Protein AF-A0A934TXL4-F1 (afdb_monomer_lite)

Radius of gyration: 17.38 Å; chains: 1; bounding box: 35×37×57 Å

pLDDT: mean 87.42, std 13.33, range [38.12, 98.31]

Foldseek 3Di:
DDPVVVPQQLDDPVLLVLLLVLLVLLLVLLVLCVVCPPVNLVVDDPVSNVSNVVSVVSNVVSLVVNVVSCVRHVVSNCVVCVVVDDDPLNVLSVLLVVLVVLLNVLVVCCVDNDPVCNVVSSVSNVVSSVCNSVSSCVSCVVVVVVD

Structure (mmCIF, N/CA/C/O backbone):
data_AF-A0A934TXL4-F1
#
_entry.id   AF-A0A934TXL4-F1
#
loop_
_atom_site.group_PDB
_atom_site.id
_atom_site.type_symbol
_atom_site.label_atom_id
_atom_site.label_alt_id
_atom_site.label_comp_id
_atom_site.label_asym_id
_atom_site.label_entity_id
_atom_site.label_seq_id
_atom_site.pdbx_PDB_ins_code
_atom_site.Cartn_x
_atom_site.Cartn_y
_atom_site.Cartn_z
_atom_site.occupancy
_atom_site.B_iso_or_equiv
_atom_site.auth_seq_id
_atom_site.auth_comp_id
_atom_site.auth_asym_id
_atom_site.auth_atom_id
_atom_site.pdbx_PDB_model_num
ATOM 1 N N . MET A 1 1 ? -16.509 7.085 31.745 1.00 46.03 1 MET A N 1
ATOM 2 C CA . MET A 1 1 ? -15.612 6.637 30.652 1.00 46.03 1 MET A CA 1
ATOM 3 C C . MET A 1 1 ? -14.217 7.176 30.940 1.00 46.03 1 MET A C 1
ATOM 5 O O . MET A 1 1 ? -14.023 8.384 30.894 1.00 46.03 1 MET A O 1
ATOM 9 N N . ASN A 1 2 ? -13.292 6.305 31.353 1.00 38.12 2 ASN A N 1
ATOM 10 C CA . ASN A 1 2 ? -11.971 6.693 31.857 1.00 38.12 2 ASN A CA 1
ATOM 11 C C . ASN A 1 2 ? -11.119 7.385 30.781 1.00 38.12 2 ASN A C 1
ATOM 13 O O . ASN A 1 2 ? -10.888 6.832 29.707 1.00 38.12 2 ASN A O 1
ATOM 17 N N . ARG A 1 3 ? -10.596 8.573 31.116 1.00 45.34 3 ARG A N 1
ATOM 18 C CA . ARG A 1 3 ? -9.691 9.394 30.286 1.00 45.34 3 ARG A CA 1
ATOM 19 C C . ARG A 1 3 ? -8.353 8.709 29.948 1.00 45.34 3 ARG A C 1
ATOM 21 O O . ARG A 1 3 ? -7.639 9.187 29.074 1.00 45.34 3 ARG A O 1
ATOM 28 N N . PHE A 1 4 ? -8.045 7.568 30.566 1.00 41.53 4 PHE A N 1
ATOM 29 C CA . PHE A 1 4 ? -6.823 6.793 30.322 1.00 41.53 4 PHE A CA 1
ATOM 30 C C . PHE A 1 4 ? -6.796 6.040 28.979 1.00 41.53 4 PHE A C 1
ATOM 32 O O . PHE A 1 4 ? -5.721 5.799 28.439 1.00 41.53 4 PHE A O 1
ATOM 39 N N . ALA A 1 5 ? -7.951 5.732 28.376 1.00 46.66 5 ALA A N 1
ATOM 40 C CA . ALA A 1 5 ? -7.991 5.068 27.065 1.00 46.66 5 ALA A CA 1
ATOM 41 C C . ALA A 1 5 ? -7.643 6.009 25.889 1.00 46.66 5 ALA A C 1
ATOM 43 O O . ALA A 1 5 ? -7.321 5.545 24.798 1.00 46.66 5 ALA A O 1
ATOM 44 N N . GLY A 1 6 ? -7.689 7.331 26.101 1.00 44.56 6 GLY A N 1
ATOM 45 C CA . GLY A 1 6 ? -7.479 8.330 25.047 1.00 44.56 6 GLY A CA 1
ATOM 46 C C . GLY A 1 6 ? -6.015 8.578 24.668 1.00 44.56 6 GLY A C 1
ATOM 47 O O . GLY A 1 6 ? -5.764 9.098 23.587 1.00 44.56 6 GLY A O 1
ATOM 48 N N . HIS A 1 7 ? -5.056 8.206 25.525 1.00 44.44 7 HIS A N 1
ATOM 49 C CA . HIS A 1 7 ? -3.623 8.465 25.306 1.00 44.44 7 HIS A CA 1
ATOM 50 C C . HIS A 1 7 ? -2.833 7.263 24.756 1.00 44.44 7 HIS A C 1
ATOM 52 O O . HIS A 1 7 ? -1.734 7.449 24.240 1.00 44.44 7 HIS A O 1
ATOM 58 N N . HIS A 1 8 ? -3.384 6.044 24.814 1.00 46.75 8 HIS A N 1
ATOM 59 C CA . HIS A 1 8 ? -2.670 4.815 24.421 1.00 46.75 8 HIS A CA 1
ATOM 60 C C . HIS A 1 8 ? -3.281 4.070 23.230 1.00 46.75 8 HIS A C 1
ATOM 62 O O . HIS A 1 8 ? -2.706 3.094 22.752 1.00 46.75 8 HIS A O 1
ATOM 68 N N . GLY A 1 9 ? -4.397 4.555 22.686 1.00 56.34 9 GLY A N 1
ATOM 69 C CA . GLY A 1 9 ? -4.856 4.123 21.376 1.00 56.34 9 GLY A CA 1
ATOM 70 C C . GLY A 1 9 ? -3.945 4.696 20.313 1.00 56.34 9 GLY A C 1
ATOM 71 O O . GLY A 1 9 ? -4.161 5.831 19.912 1.00 56.34 9 GLY A O 1
ATOM 72 N N . GLY A 1 10 ? -2.957 3.931 19.836 1.00 61.75 10 GLY A N 1
ATOM 73 C CA . GLY A 1 10 ? -2.013 4.321 18.772 1.00 61.75 10 GLY A CA 1
ATOM 74 C C . GLY A 1 10 ? -2.645 4.859 17.475 1.00 61.75 10 GLY A C 1
ATOM 75 O O . GLY A 1 10 ? -1.930 5.238 16.561 1.00 61.75 10 GLY A O 1
ATOM 76 N N . TRP A 1 11 ? -3.972 4.947 17.412 1.00 78.69 11 TRP A N 1
ATOM 77 C CA . TRP A 1 11 ? -4.796 5.503 16.355 1.00 78.69 11 TRP A CA 1
ATOM 78 C C . TRP A 1 11 ? -5.245 6.944 16.653 1.00 78.69 11 TRP A C 1
ATOM 80 O O . TRP A 1 11 ? -6.372 7.192 17.082 1.00 78.69 11 TRP A O 1
ATOM 90 N N . ASN A 1 12 ? -4.348 7.907 16.440 1.00 82.19 12 ASN A N 1
ATOM 91 C CA . ASN A 1 12 ? -4.640 9.346 16.509 1.00 82.19 12 ASN A CA 1
ATOM 92 C C . ASN A 1 12 ? -4.582 9.993 15.111 1.00 82.19 12 ASN A C 1
ATOM 94 O O . ASN A 1 12 ? -4.240 9.326 14.137 1.00 82.19 12 ASN A O 1
ATOM 98 N N . THR A 1 13 ? -4.882 11.293 14.994 1.00 82.19 13 THR A N 1
ATOM 99 C CA . THR A 1 13 ? -4.874 12.003 13.698 1.00 82.19 13 THR A CA 1
ATOM 100 C C . THR A 1 13 ? -3.548 11.848 12.959 1.00 82.19 13 THR A C 1
ATOM 102 O O . THR A 1 13 ? -3.553 11.582 11.764 1.00 82.19 13 THR A O 1
ATOM 105 N N . ARG A 1 14 ? -2.405 11.924 13.659 1.00 86.88 14 ARG A N 1
ATOM 106 C CA . ARG A 1 14 ? -1.091 11.717 13.029 1.00 86.88 14 ARG A CA 1
ATOM 107 C C . ARG A 1 14 ? -0.965 10.305 12.464 1.00 86.88 14 ARG A C 1
ATOM 109 O O . ARG A 1 14 ? -0.524 10.166 11.331 1.00 86.88 14 ARG A O 1
ATOM 116 N N . ALA A 1 15 ? -1.368 9.286 13.222 1.00 87.06 15 ALA A N 1
ATOM 117 C CA . ALA A 1 15 ? -1.337 7.903 12.760 1.00 87.06 15 ALA A CA 1
ATOM 118 C C . ALA A 1 15 ? -2.182 7.712 11.495 1.00 87.06 15 ALA A C 1
ATOM 120 O O . ALA A 1 15 ? -1.690 7.186 10.502 1.00 87.06 15 ALA A O 1
ATOM 121 N N . VAL A 1 16 ? -3.417 8.219 11.499 1.00 85.62 16 VAL A N 1
ATOM 122 C CA . VAL A 1 16 ? -4.314 8.151 10.338 1.00 85.62 16 VAL A CA 1
ATOM 123 C C . VAL A 1 16 ? -3.703 8.864 9.132 1.00 85.62 16 VAL A C 1
ATOM 125 O O . VAL A 1 16 ? -3.634 8.271 8.060 1.00 85.62 16 VAL A O 1
ATOM 128 N N . THR A 1 17 ? -3.219 10.098 9.300 1.00 88.12 17 THR A N 1
ATOM 129 C CA . THR A 1 17 ? -2.634 10.889 8.210 1.00 88.12 17 THR A CA 1
ATOM 130 C C . THR A 1 17 ? -1.406 10.209 7.616 1.00 88.12 17 THR A C 1
ATOM 132 O O . THR A 1 17 ? -1.329 10.054 6.401 1.00 88.12 17 THR A O 1
ATOM 135 N N . TRP A 1 18 ? -0.461 9.764 8.446 1.00 91.38 18 TRP A N 1
ATOM 136 C CA . TRP A 1 18 ? 0.772 9.141 7.964 1.00 91.38 18 TRP A CA 1
ATOM 137 C C . TRP A 1 18 ? 0.530 7.776 7.322 1.00 91.38 18 TRP A C 1
ATOM 139 O O . TRP A 1 18 ? 1.108 7.492 6.275 1.00 91.38 18 TRP A O 1
ATOM 149 N N . THR A 1 19 ? -0.346 6.943 7.891 1.00 89.94 19 THR A N 1
ATOM 150 C CA . THR A 1 19 ? -0.700 5.659 7.274 1.00 89.94 19 THR A CA 1
ATOM 151 C C . THR A 1 19 ? -1.447 5.873 5.957 1.00 89.94 19 THR A C 1
ATOM 153 O O . THR A 1 19 ? -1.114 5.224 4.969 1.00 89.94 19 THR A O 1
ATOM 156 N N . ALA A 1 20 ? -2.397 6.812 5.896 1.00 88.69 20 ALA A N 1
ATOM 157 C CA . ALA A 1 20 ? -3.110 7.135 4.659 1.00 88.69 20 ALA A CA 1
ATOM 158 C C . ALA A 1 20 ? -2.171 7.698 3.582 1.00 88.69 20 ALA A C 1
ATOM 160 O O . ALA A 1 20 ? -2.251 7.281 2.427 1.00 88.69 20 ALA A O 1
ATOM 161 N N . ALA A 1 21 ? -1.251 8.592 3.954 1.00 92.00 21 ALA A N 1
ATOM 162 C CA . ALA A 1 21 ? -0.239 9.125 3.048 1.00 92.00 21 ALA A CA 1
ATOM 163 C C . ALA A 1 21 ? 0.682 8.014 2.524 1.00 92.00 21 ALA A C 1
ATOM 165 O O . ALA A 1 21 ? 0.913 7.938 1.321 1.00 92.00 21 ALA A O 1
ATOM 166 N N . GLY A 1 22 ? 1.141 7.110 3.397 1.00 93.38 22 GLY A N 1
ATOM 167 C CA . GLY A 1 22 ? 1.969 5.966 3.010 1.00 93.38 22 GLY A CA 1
ATOM 168 C C . GLY A 1 22 ? 1.256 5.015 2.045 1.00 93.38 22 GLY A C 1
ATOM 169 O O . GLY A 1 22 ? 1.807 4.675 1.001 1.00 93.38 22 GLY A O 1
ATOM 170 N N . VAL A 1 23 ? 0.004 4.643 2.339 1.00 92.25 23 VAL A N 1
ATOM 171 C CA . VAL A 1 23 ? -0.829 3.815 1.446 1.00 92.25 23 VAL A CA 1
ATOM 172 C C . VAL A 1 23 ? -1.067 4.513 0.104 1.00 92.25 23 VAL A C 1
ATOM 174 O O . VAL A 1 23 ? -0.975 3.878 -0.941 1.00 92.25 23 VAL A O 1
ATOM 177 N N . THR A 1 24 ? -1.322 5.823 0.111 1.00 93.25 24 THR A N 1
ATOM 178 C CA . THR A 1 24 ? -1.530 6.607 -1.118 1.00 93.25 24 THR A CA 1
ATOM 179 C C . THR A 1 24 ? -0.257 6.676 -1.961 1.00 93.25 24 THR A C 1
ATOM 181 O O . THR A 1 24 ? -0.315 6.494 -3.173 1.00 93.25 24 THR A O 1
ATOM 184 N N . LEU A 1 25 ? 0.905 6.885 -1.336 1.00 95.94 25 LEU A N 1
ATOM 185 C CA . LEU A 1 25 ? 2.195 6.917 -2.024 1.00 95.94 25 LEU A CA 1
ATOM 186 C C . LEU A 1 25 ? 2.528 5.563 -2.665 1.00 95.94 25 LEU A C 1
ATOM 188 O O . LEU A 1 25 ? 2.944 5.519 -3.825 1.00 95.94 25 LEU A O 1
ATOM 192 N N . LEU A 1 26 ? 2.288 4.462 -1.944 1.00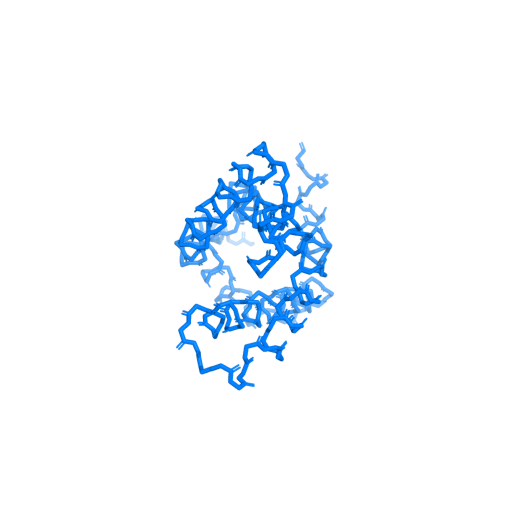 95.50 26 LEU A N 1
ATOM 193 C CA . LEU A 1 26 ? 2.400 3.106 -2.486 1.00 95.50 26 LEU A CA 1
ATOM 194 C C . LEU A 1 26 ? 1.449 2.891 -3.661 1.00 95.50 26 LEU A C 1
ATOM 196 O O . LEU A 1 26 ? 1.859 2.343 -4.677 1.00 95.50 26 LEU A O 1
ATOM 200 N N . TRP A 1 27 ? 0.209 3.367 -3.562 1.00 95.31 27 TRP A N 1
ATOM 201 C CA . TRP A 1 27 ? -0.761 3.248 -4.644 1.00 95.31 27 TRP A CA 1
ATOM 202 C C . TRP A 1 27 ? -0.316 4.006 -5.902 1.00 95.31 27 TRP A C 1
ATOM 204 O O . TRP A 1 27 ? -0.243 3.410 -6.972 1.00 95.31 27 TRP A O 1
ATOM 214 N N . ILE A 1 28 ? 0.068 5.283 -5.778 1.00 96.50 28 ILE A N 1
ATOM 215 C CA . ILE A 1 28 ? 0.525 6.107 -6.913 1.00 96.50 28 ILE A CA 1
ATOM 216 C C . ILE A 1 28 ? 1.734 5.461 -7.595 1.00 96.50 28 ILE A C 1
ATOM 218 O O . ILE A 1 28 ? 1.763 5.306 -8.815 1.00 96.50 28 ILE A O 1
ATOM 222 N N . THR A 1 29 ? 2.735 5.063 -6.812 1.00 97.81 29 THR A N 1
ATOM 223 C CA . THR A 1 29 ? 3.935 4.419 -7.358 1.00 97.81 29 THR A CA 1
ATOM 224 C C . THR A 1 29 ? 3.634 3.038 -7.941 1.00 97.81 29 THR A C 1
ATOM 226 O O . THR A 1 29 ? 4.189 2.693 -8.978 1.00 97.81 29 THR A O 1
ATOM 229 N N . GLY A 1 30 ? 2.708 2.282 -7.349 1.00 96.56 30 GLY A N 1
ATOM 230 C CA . GLY A 1 30 ? 2.236 1.000 -7.871 1.00 96.56 30 GLY A CA 1
ATOM 231 C C . GLY A 1 30 ? 1.535 1.132 -9.224 1.00 96.56 30 GLY A C 1
ATOM 232 O O . GLY A 1 30 ? 1.802 0.339 -10.120 1.00 96.56 30 GLY A O 1
ATOM 233 N N . VAL A 1 31 ? 0.716 2.173 -9.420 1.00 96.88 31 VAL A N 1
ATOM 234 C CA . VAL A 1 31 ? 0.102 2.488 -10.724 1.00 96.88 31 VAL A CA 1
ATOM 235 C C . VAL A 1 31 ? 1.175 2.730 -11.785 1.00 96.88 31 VAL A C 1
ATOM 237 O O . VAL A 1 31 ? 1.086 2.171 -12.874 1.00 96.88 31 VAL A O 1
ATOM 240 N N . VAL A 1 32 ? 2.217 3.507 -11.470 1.00 97.75 32 VAL A N 1
ATOM 241 C CA . VAL A 1 32 ? 3.334 3.742 -12.404 1.00 97.75 32 VAL A CA 1
ATOM 242 C C . VAL A 1 32 ? 4.031 2.431 -12.778 1.00 97.75 32 VAL A C 1
ATOM 244 O O . VAL A 1 32 ? 4.291 2.186 -13.954 1.00 97.75 32 VAL A O 1
ATOM 247 N N . LEU A 1 33 ? 4.316 1.574 -11.794 1.00 96.12 33 LEU A N 1
ATOM 248 C CA . LEU A 1 33 ? 4.983 0.289 -12.021 1.00 96.12 33 LEU A CA 1
ATOM 249 C C . LEU A 1 33 ? 4.114 -0.702 -12.806 1.00 96.12 33 LEU A C 1
ATOM 251 O O . LEU A 1 33 ? 4.653 -1.488 -13.580 1.00 96.12 33 LEU A O 1
ATOM 255 N N . TYR A 1 34 ? 2.793 -0.645 -12.635 1.00 94.62 34 TYR A N 1
ATOM 256 C CA . TYR A 1 34 ? 1.842 -1.459 -13.386 1.00 94.62 34 TYR A CA 1
ATOM 257 C C . TYR A 1 34 ? 1.726 -1.008 -14.847 1.00 94.62 34 TYR A C 1
ATOM 259 O O . TYR A 1 34 ? 1.756 -1.835 -15.753 1.00 94.62 34 TYR A O 1
ATOM 267 N N . LEU A 1 35 ? 1.627 0.305 -15.088 1.00 96.31 35 LEU A N 1
ATOM 268 C CA . LEU A 1 35 ? 1.543 0.863 -16.441 1.00 96.31 35 LEU A CA 1
ATOM 269 C C . LEU A 1 35 ? 2.834 0.652 -17.240 1.00 96.31 35 LEU A C 1
ATOM 271 O O . LEU A 1 35 ? 2.780 0.506 -18.460 1.00 96.31 35 LEU A O 1
ATOM 275 N N . TRP A 1 36 ? 3.985 0.641 -16.564 1.00 97.00 36 TRP A N 1
ATOM 276 C CA . TRP A 1 36 ? 5.304 0.476 -17.174 1.00 97.00 36 TRP A CA 1
ATOM 277 C C . TRP A 1 36 ? 6.034 -0.743 -16.591 1.00 97.00 36 TRP A C 1
ATOM 279 O O . TRP A 1 36 ? 6.944 -0.587 -15.764 1.00 97.00 36 TRP A O 1
ATOM 289 N N . PRO A 1 37 ? 5.664 -1.963 -17.019 1.00 93.19 37 PRO A N 1
ATOM 290 C CA . PRO A 1 37 ? 6.271 -3.199 -16.533 1.00 93.19 37 PRO A CA 1
ATOM 291 C C . PRO A 1 37 ? 7.760 -3.295 -16.911 1.00 93.19 37 PRO A C 1
ATOM 293 O O . PRO A 1 37 ? 8.244 -2.601 -17.810 1.00 93.19 37 PRO A O 1
ATOM 296 N N . ALA A 1 38 ? 8.526 -4.111 -16.178 1.00 91.62 38 ALA A N 1
ATOM 297 C CA . ALA A 1 38 ? 9.987 -4.187 -16.323 1.00 91.62 38 ALA A CA 1
ATOM 298 C C . ALA A 1 38 ? 10.411 -4.656 -17.722 1.00 91.62 38 ALA A C 1
ATOM 300 O O . ALA A 1 38 ? 11.355 -4.126 -18.312 1.00 91.62 38 ALA A O 1
ATOM 301 N N . GLU A 1 39 ? 9.658 -5.606 -18.258 1.00 91.50 39 GLU A N 1
ATOM 302 C CA . GLU A 1 39 ? 9.870 -6.274 -19.532 1.00 91.50 39 GLU A CA 1
ATOM 303 C C . GLU A 1 39 ? 9.707 -5.293 -20.697 1.00 91.50 39 GLU A C 1
ATOM 305 O O . GLU A 1 39 ? 10.385 -5.428 -21.706 1.00 91.50 39 GLU A O 1
ATOM 310 N N . GLY A 1 40 ? 8.865 -4.263 -20.543 1.00 92.62 40 GLY A N 1
ATOM 311 C CA . GLY A 1 40 ? 8.600 -3.242 -21.562 1.00 92.62 40 GLY A CA 1
ATOM 312 C C . GLY A 1 40 ? 9.518 -2.020 -21.503 1.00 92.62 40 GLY A C 1
ATOM 313 O O . GLY A 1 40 ? 9.324 -1.072 -22.261 1.00 92.62 40 GLY A O 1
ATOM 314 N N . THR A 1 41 ? 10.514 -1.995 -20.611 1.00 94.25 41 THR A N 1
ATOM 315 C CA . THR A 1 41 ? 11.325 -0.785 -20.366 1.00 94.25 41 THR A CA 1
ATOM 316 C C . THR A 1 41 ? 12.104 -0.285 -21.582 1.00 94.25 41 THR A C 1
ATOM 318 O O . THR A 1 41 ? 12.339 0.917 -21.687 1.00 94.25 41 THR A O 1
ATOM 321 N N . PHE A 1 42 ? 12.455 -1.165 -22.523 1.00 94.88 42 PHE A N 1
ATOM 322 C CA . PHE A 1 42 ? 13.151 -0.806 -23.764 1.00 94.88 42 PHE A CA 1
ATOM 323 C C . PHE A 1 42 ? 12.296 0.017 -24.744 1.00 94.88 42 PHE A C 1
ATOM 325 O O . PHE A 1 42 ? 12.839 0.625 -25.661 1.00 94.88 42 PHE A O 1
ATOM 332 N N . GLN A 1 43 ? 10.972 0.044 -24.556 1.00 96.50 43 GLN A N 1
ATOM 333 C CA . GLN A 1 43 ? 10.022 0.788 -25.394 1.00 96.50 43 GLN A CA 1
ATOM 334 C C . GLN A 1 43 ? 9.684 2.174 -24.823 1.00 96.50 43 GLN A C 1
ATOM 336 O O . GLN A 1 43 ? 8.943 2.938 -25.439 1.00 96.50 43 GLN A O 1
ATOM 341 N N . LEU A 1 44 ? 10.185 2.495 -23.629 1.00 97.06 44 LEU A N 1
ATOM 342 C CA . LEU A 1 44 ? 9.842 3.714 -22.907 1.00 97.06 44 LEU A CA 1
ATOM 343 C C . LEU A 1 44 ? 10.762 4.876 -23.292 1.00 97.06 44 LEU A C 1
ATOM 345 O O . LEU A 1 44 ? 11.969 4.716 -23.474 1.00 97.06 44 LEU A O 1
ATOM 349 N N . ALA A 1 45 ? 10.207 6.086 -23.313 1.00 98.06 45 ALA A N 1
ATOM 350 C CA . ALA A 1 45 ? 10.995 7.308 -23.389 1.00 98.06 45 ALA A CA 1
ATOM 351 C C . ALA A 1 45 ? 11.869 7.482 -22.131 1.00 98.06 45 ALA A C 1
ATOM 353 O O . ALA A 1 45 ? 11.528 7.021 -21.039 1.00 98.06 45 ALA A O 1
ATOM 354 N N . ALA A 1 46 ? 12.972 8.227 -22.247 1.00 97.81 46 ALA A N 1
ATOM 355 C CA . ALA A 1 46 ? 13.932 8.410 -21.152 1.00 97.81 46 ALA A CA 1
ATOM 356 C C . ALA A 1 46 ? 13.294 8.929 -19.844 1.00 97.81 46 ALA A C 1
ATOM 358 O O . ALA A 1 46 ? 13.629 8.458 -18.756 1.00 97.81 46 ALA A O 1
ATOM 359 N N . TRP A 1 47 ? 12.334 9.856 -19.938 1.00 97.94 47 TRP A N 1
ATOM 360 C CA . TRP A 1 47 ? 11.635 10.390 -18.764 1.00 97.94 47 TRP A CA 1
ATOM 361 C C . TRP A 1 47 ? 10.710 9.355 -18.101 1.00 97.94 47 TRP A C 1
ATOM 363 O O . TRP A 1 47 ? 10.592 9.347 -16.876 1.00 97.94 47 TRP A O 1
ATOM 373 N N . GLN A 1 48 ? 10.104 8.445 -18.876 1.00 98.25 48 GLN A N 1
ATOM 374 C CA . GLN A 1 48 ? 9.279 7.348 -18.352 1.00 98.25 48 GLN A CA 1
ATOM 375 C C . GLN A 1 48 ? 10.152 6.335 -17.610 1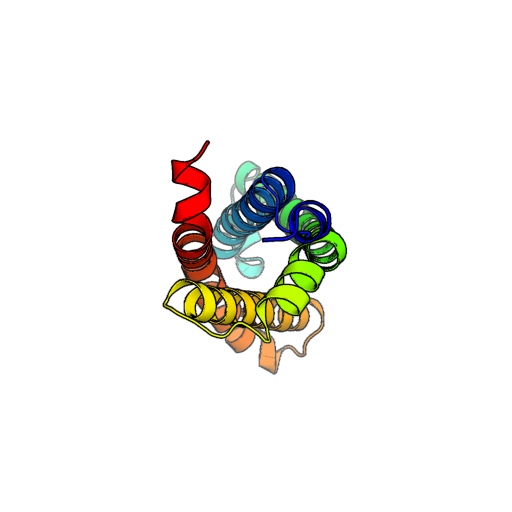.00 98.25 48 GLN A C 1
ATOM 377 O O . GLN A 1 48 ? 9.803 5.905 -16.512 1.00 98.25 48 GLN A O 1
ATOM 382 N N . VAL A 1 49 ? 11.330 6.008 -18.155 1.00 98.00 49 VAL A N 1
ATOM 383 C CA . VAL A 1 49 ? 12.322 5.159 -17.475 1.00 98.00 49 VAL A CA 1
ATOM 384 C C . VAL A 1 49 ? 12.767 5.793 -16.155 1.00 98.00 49 VAL A C 1
ATOM 386 O O . VAL A 1 49 ? 12.820 5.105 -15.133 1.00 98.00 49 VAL A O 1
ATOM 389 N N . ALA A 1 50 ? 13.062 7.097 -16.152 1.00 98.06 50 ALA A N 1
ATOM 390 C CA . ALA A 1 50 ? 13.452 7.822 -14.944 1.00 98.06 50 ALA A CA 1
ATOM 391 C C . ALA A 1 50 ? 12.338 7.810 -13.885 1.00 98.06 50 ALA A C 1
ATOM 393 O O . ALA A 1 50 ? 12.592 7.454 -12.732 1.00 98.06 50 ALA A O 1
ATOM 394 N N . LEU A 1 51 ? 11.099 8.118 -14.281 1.00 98.31 51 LEU A N 1
ATOM 395 C CA . LEU A 1 51 ? 9.946 8.110 -13.383 1.00 98.31 51 LEU A CA 1
ATOM 396 C C . LEU A 1 51 ? 9.664 6.706 -12.838 1.00 98.31 51 LEU A C 1
ATOM 398 O O . LEU A 1 51 ? 9.518 6.551 -11.631 1.00 98.31 51 LEU A O 1
ATOM 402 N N . ARG A 1 52 ? 9.690 5.667 -13.681 1.00 97.56 52 ARG A N 1
ATOM 403 C CA . ARG A 1 52 ? 9.541 4.268 -13.252 1.00 97.56 52 ARG A CA 1
ATOM 404 C C . ARG A 1 52 ? 10.584 3.880 -12.203 1.00 97.56 52 ARG A C 1
ATOM 406 O O . ARG A 1 52 ? 10.240 3.267 -11.197 1.00 97.56 52 ARG A O 1
ATOM 413 N N . ARG A 1 53 ? 11.859 4.225 -12.421 1.00 97.44 53 ARG A N 1
ATOM 414 C CA . ARG A 1 53 ? 12.946 3.952 -11.461 1.00 97.44 53 ARG A CA 1
ATOM 415 C C . ARG A 1 53 ? 12.715 4.674 -10.137 1.00 97.44 53 ARG A C 1
ATOM 417 O O . ARG A 1 53 ? 12.836 4.050 -9.087 1.00 97.44 53 ARG A O 1
ATOM 424 N N . ALA A 1 54 ? 12.340 5.951 -10.184 1.00 98.31 54 ALA A N 1
ATOM 425 C CA . ALA A 1 54 ? 11.991 6.706 -8.986 1.00 98.31 54 ALA A CA 1
ATOM 426 C C . ALA A 1 54 ? 10.809 6.057 -8.248 1.00 98.31 54 ALA A C 1
ATOM 428 O O . ALA A 1 54 ? 10.887 5.841 -7.042 1.00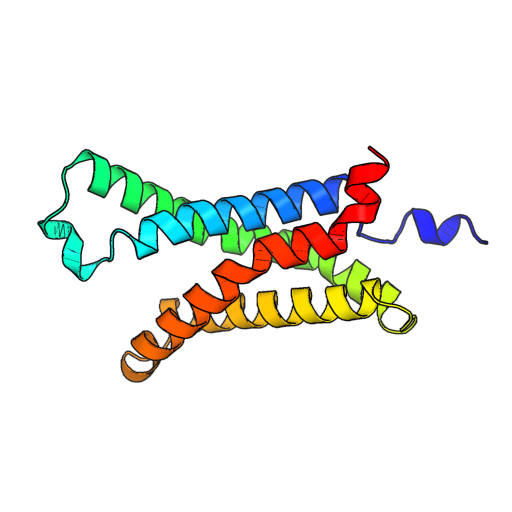 98.31 54 ALA A O 1
ATOM 429 N N . SER A 1 55 ? 9.756 5.663 -8.968 1.00 98.25 55 SER A N 1
ATOM 430 C CA . SER A 1 55 ? 8.613 4.952 -8.397 1.00 98.25 55 SER A CA 1
ATOM 431 C C . SER A 1 55 ? 9.012 3.623 -7.772 1.00 98.25 55 SER A C 1
ATOM 433 O O . SER A 1 55 ? 8.541 3.342 -6.683 1.00 98.25 55 SER A O 1
ATOM 435 N N . LEU A 1 56 ? 9.910 2.844 -8.380 1.00 96.88 56 LEU A N 1
ATOM 436 C CA . LEU A 1 56 ? 10.395 1.587 -7.802 1.00 96.88 56 LEU A CA 1
ATOM 437 C C . LEU A 1 56 ? 11.088 1.809 -6.451 1.00 96.88 56 LEU A C 1
ATOM 439 O O . LEU A 1 56 ? 10.767 1.134 -5.473 1.00 96.88 56 LEU A O 1
ATOM 443 N N . LEU A 1 57 ? 12.005 2.779 -6.387 1.00 97.50 57 LEU A N 1
ATOM 444 C CA . LEU A 1 57 ? 12.732 3.114 -5.160 1.00 97.50 57 LEU A CA 1
ATOM 445 C C . LEU A 1 57 ? 11.789 3.637 -4.074 1.00 97.50 57 LEU A C 1
ATOM 447 O O . LEU A 1 57 ? 11.847 3.190 -2.929 1.00 97.50 57 LEU A O 1
ATOM 451 N N . VAL A 1 58 ? 10.895 4.558 -4.440 1.00 98.19 58 VAL A N 1
ATOM 452 C CA . VAL A 1 58 ? 9.921 5.141 -3.514 1.00 98.19 58 VAL A CA 1
ATOM 453 C C . VAL A 1 58 ? 8.922 4.088 -3.044 1.00 98.19 58 VAL A C 1
ATOM 455 O O . VAL A 1 58 ? 8.622 4.056 -1.855 1.00 98.19 58 VAL A O 1
ATOM 458 N N . HIS A 1 59 ? 8.440 3.204 -3.920 1.00 97.06 59 HIS A N 1
ATOM 459 C CA . HIS A 1 59 ? 7.516 2.128 -3.564 1.00 97.06 59 HIS A CA 1
ATOM 460 C C . HIS A 1 59 ? 8.167 1.181 -2.555 1.00 97.06 59 HIS A C 1
ATOM 462 O O . HIS A 1 59 ? 7.661 1.029 -1.446 1.00 97.06 59 HIS A O 1
ATOM 468 N N . GLY A 1 60 ? 9.346 0.637 -2.883 1.00 95.00 60 GLY A N 1
ATOM 469 C CA . GLY A 1 60 ? 10.087 -0.256 -1.991 1.00 95.00 60 GLY A CA 1
ATOM 470 C C . GLY A 1 60 ? 10.423 0.394 -0.646 1.00 95.00 60 GLY A C 1
ATOM 471 O O . GLY A 1 60 ? 10.170 -0.194 0.403 1.00 95.00 60 GLY A O 1
ATOM 472 N N . GLY A 1 61 ? 10.919 1.636 -0.647 1.00 96.19 61 GLY A N 1
ATOM 473 C CA . GLY A 1 61 ? 11.206 2.383 0.582 1.00 96.19 61 GLY A CA 1
ATOM 474 C C . GLY A 1 61 ? 9.957 2.660 1.427 1.00 96.19 61 GLY A C 1
ATOM 475 O O . GLY A 1 61 ? 9.981 2.507 2.649 1.00 96.19 61 GLY A O 1
ATOM 476 N N . SER A 1 62 ? 8.841 3.004 0.783 1.00 95.81 62 SER A N 1
ATOM 477 C CA . SER A 1 62 ? 7.572 3.291 1.463 1.00 95.81 62 SER A CA 1
ATOM 478 C C . SER A 1 62 ? 6.972 2.055 2.128 1.00 95.81 62 SER A C 1
ATOM 480 O O . SER A 1 62 ? 6.333 2.199 3.168 1.00 95.81 62 SER A O 1
ATOM 482 N N . VAL A 1 63 ? 7.206 0.848 1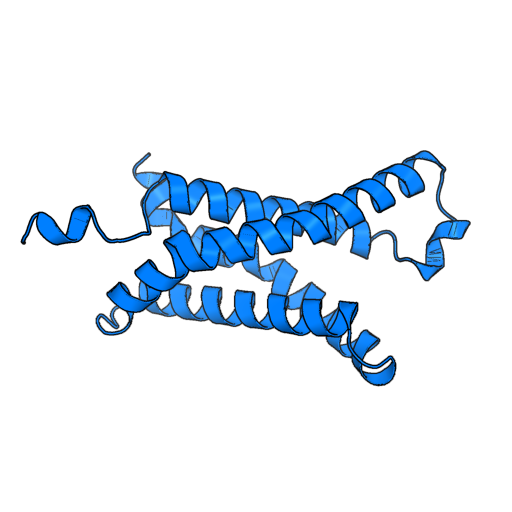.594 1.00 94.25 63 VAL A N 1
ATOM 483 C CA . VAL A 1 63 ? 6.785 -0.406 2.243 1.00 94.25 63 VAL A CA 1
ATOM 484 C C . VAL A 1 63 ? 7.429 -0.530 3.623 1.00 94.25 63 VAL A C 1
ATOM 486 O O . VAL A 1 63 ? 6.726 -0.748 4.608 1.00 94.25 63 VAL A O 1
ATOM 489 N N . TRP A 1 64 ? 8.743 -0.320 3.730 1.00 93.75 64 TRP A N 1
ATOM 490 C CA . TRP A 1 64 ? 9.454 -0.403 5.011 1.00 93.75 64 TRP A CA 1
ATOM 491 C C . TRP A 1 64 ? 8.973 0.644 6.011 1.00 93.75 64 TRP A C 1
ATOM 493 O O . TRP A 1 64 ? 8.741 0.327 7.179 1.00 93.75 64 TRP A O 1
ATOM 503 N N . VAL A 1 65 ? 8.752 1.876 5.548 1.00 94.56 65 VAL A N 1
ATOM 504 C CA . VAL A 1 65 ? 8.156 2.928 6.379 1.00 94.56 65 VAL A CA 1
ATOM 505 C C . VAL A 1 65 ? 6.777 2.492 6.869 1.00 94.56 65 VAL A C 1
ATOM 507 O O . VAL A 1 65 ? 6.503 2.584 8.065 1.00 94.56 65 VAL A O 1
ATOM 510 N N . LEU A 1 66 ? 5.923 1.955 5.994 1.00 92.00 66 LEU A N 1
ATOM 511 C CA . LEU A 1 66 ? 4.588 1.498 6.371 1.00 92.00 66 LEU A CA 1
ATOM 512 C C . LEU A 1 66 ? 4.635 0.346 7.384 1.00 92.00 66 LEU A C 1
ATOM 514 O O . LEU A 1 66 ? 3.821 0.335 8.304 1.00 92.00 66 LEU A O 1
ATOM 518 N N . CYS A 1 67 ? 5.607 -0.566 7.290 1.00 92.06 67 CYS A N 1
ATOM 519 C CA . CYS A 1 67 ? 5.839 -1.603 8.299 1.00 92.06 67 CYS A CA 1
ATOM 520 C C . CYS A 1 67 ? 6.166 -1.002 9.677 1.00 92.06 67 CYS A C 1
ATOM 522 O O . CYS A 1 67 ? 5.601 -1.427 10.688 1.00 92.06 67 CYS A O 1
ATOM 524 N N . LEU A 1 68 ? 7.014 0.032 9.733 1.00 93.56 68 LEU A N 1
ATOM 525 C CA . LEU A 1 68 ? 7.313 0.748 10.979 1.00 93.56 68 LEU A CA 1
ATOM 526 C C . LEU A 1 68 ? 6.068 1.448 11.539 1.00 93.56 68 LEU A C 1
ATOM 528 O O . LEU A 1 68 ? 5.786 1.351 12.736 1.00 93.56 68 LEU A O 1
ATOM 532 N N . LEU A 1 69 ? 5.284 2.110 10.680 1.00 90.88 69 LEU A N 1
ATOM 533 C CA . LEU A 1 69 ? 4.019 2.733 11.080 1.00 90.88 69 LEU A CA 1
ATOM 534 C C . LEU A 1 69 ? 3.010 1.689 11.576 1.00 90.88 69 LEU A C 1
ATOM 536 O O . LEU A 1 69 ? 2.282 1.937 12.541 1.00 90.88 69 LEU A O 1
ATOM 540 N N . ALA A 1 70 ? 2.985 0.510 10.955 1.00 89.06 70 ALA A N 1
ATOM 541 C CA . ALA A 1 70 ? 2.117 -0.583 11.352 1.00 89.06 70 ALA A CA 1
ATOM 542 C C . ALA A 1 70 ? 2.460 -1.087 12.760 1.00 89.06 70 ALA A C 1
ATOM 544 O O . ALA A 1 70 ? 1.567 -1.179 13.603 1.00 89.06 70 ALA A O 1
ATOM 545 N N . GLY A 1 71 ? 3.744 -1.316 13.056 1.00 88.94 71 GLY A N 1
ATOM 546 C CA . GLY A 1 71 ? 4.194 -1.687 14.401 1.00 88.94 71 GLY A CA 1
ATOM 547 C C . GLY A 1 71 ? 3.937 -0.590 15.442 1.00 88.94 71 GLY A C 1
ATOM 548 O O . GLY A 1 71 ? 3.513 -0.874 16.561 1.00 88.94 71 GLY A O 1
ATOM 549 N N . ARG A 1 72 ? 4.133 0.679 15.067 1.00 90.19 72 ARG A N 1
ATOM 550 C CA . ARG A 1 72 ? 3.965 1.838 15.958 1.00 90.19 72 ARG A CA 1
ATOM 551 C C . ARG A 1 72 ? 2.502 2.132 16.307 1.00 90.19 72 ARG A C 1
ATOM 553 O O . ARG A 1 72 ? 2.232 2.517 17.446 1.00 90.19 72 ARG A O 1
ATOM 560 N N . TRP A 1 73 ? 1.590 2.034 15.339 1.00 88.25 73 TRP A N 1
ATOM 561 C CA . TRP A 1 73 ? 0.235 2.593 15.441 1.00 88.25 73 TRP A CA 1
ATOM 562 C C . TRP A 1 73 ? -0.883 1.615 15.089 1.00 88.25 73 TRP A C 1
ATOM 564 O O . TRP A 1 73 ? -1.872 1.548 15.820 1.00 88.25 73 TRP A O 1
ATOM 574 N N . VAL A 1 74 ? -0.735 0.842 14.008 1.00 86.38 74 VAL A N 1
ATOM 575 C CA . VAL A 1 74 ? -1.785 -0.083 13.548 1.00 86.38 74 VAL A CA 1
ATOM 576 C C . VAL A 1 74 ? -1.948 -1.238 14.534 1.00 86.38 74 VAL A C 1
ATOM 578 O O . VAL A 1 74 ? -3.061 -1.499 14.979 1.00 86.38 74 VAL A O 1
ATOM 581 N N . TRP A 1 75 ? -0.866 -1.906 14.936 1.00 87.00 75 TRP A N 1
ATOM 582 C CA . TRP A 1 75 ? -0.957 -3.071 15.819 1.00 87.00 75 TRP A CA 1
ATOM 583 C C . TRP A 1 75 ? -1.517 -2.741 17.213 1.00 87.00 75 TRP A C 1
ATOM 585 O O . TRP A 1 75 ? -2.449 -3.424 17.645 1.00 87.00 75 TRP A O 1
ATOM 595 N N . PRO A 1 76 ? -1.078 -1.656 17.890 1.00 87.06 76 PRO A N 1
ATOM 596 C CA . PRO A 1 76 ? -1.725 -1.213 19.124 1.00 87.06 76 PRO A CA 1
ATOM 597 C C . PRO A 1 76 ? -3.213 -0.892 18.940 1.00 87.06 76 PRO A C 1
ATOM 599 O O . PRO A 1 76 ? -4.019 -1.193 19.818 1.00 87.06 76 PRO A O 1
ATOM 602 N N . HIS A 1 77 ? -3.602 -0.310 17.797 1.00 85.00 77 HIS A N 1
ATOM 603 C CA . HIS A 1 77 ? -5.009 -0.065 17.490 1.00 85.00 77 HIS A CA 1
ATOM 604 C C . HIS A 1 77 ? -5.799 -1.369 17.374 1.00 85.00 77 HIS A C 1
ATOM 606 O O . HIS A 1 77 ? -6.824 -1.508 18.042 1.00 85.00 77 HIS A O 1
ATOM 612 N N . VAL A 1 78 ? -5.307 -2.328 16.580 1.00 85.62 78 VAL A N 1
ATOM 613 C CA . VAL A 1 78 ? -5.938 -3.644 16.409 1.00 85.62 78 VAL A CA 1
ATOM 614 C C . VAL A 1 78 ? -6.100 -4.333 17.760 1.00 85.62 78 VAL A C 1
ATOM 616 O O . VAL A 1 78 ? -7.211 -4.742 18.083 1.00 85.62 78 VAL A O 1
ATOM 619 N N . ALA A 1 79 ? -5.044 -4.394 18.577 1.00 86.25 79 ALA A N 1
ATOM 620 C CA . ALA A 1 79 ? -5.082 -5.024 19.897 1.00 86.25 79 ALA A CA 1
ATOM 621 C C . ALA A 1 79 ? -6.175 -4.431 20.801 1.00 86.25 79 ALA A C 1
ATOM 623 O O . ALA A 1 79 ? -6.886 -5.168 21.484 1.00 86.25 79 ALA A O 1
ATOM 624 N N . LEU A 1 80 ? -6.355 -3.107 20.765 1.00 84.00 80 LEU A N 1
ATOM 625 C CA . LEU A 1 80 ? -7.369 -2.422 21.564 1.00 84.00 80 LEU A CA 1
ATOM 626 C C . LEU A 1 80 ? -8.793 -2.666 21.075 1.00 84.00 80 LEU A C 1
ATOM 628 O O . LEU A 1 80 ? -9.695 -2.756 21.901 1.00 84.00 80 LEU A O 1
ATOM 632 N N . VAL A 1 81 ? -9.022 -2.743 19.762 1.00 83.12 81 VAL A N 1
ATOM 633 C CA . VAL A 1 81 ? -10.379 -2.881 19.199 1.00 83.12 81 VAL A CA 1
ATOM 634 C C . VAL A 1 81 ? -10.787 -4.332 18.941 1.00 83.12 81 VAL A C 1
ATOM 636 O O . VAL A 1 81 ? -11.961 -4.593 18.679 1.00 83.12 81 VAL A O 1
ATOM 639 N N . TRP A 1 82 ? -9.856 -5.286 19.038 1.00 85.25 82 TRP A N 1
ATOM 640 C CA . TRP A 1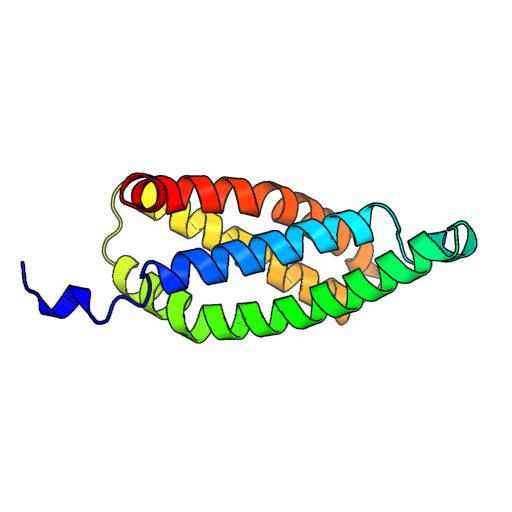 82 ? -10.086 -6.697 18.717 1.00 85.25 82 TRP A CA 1
ATOM 641 C C . TRP A 1 82 ? -11.218 -7.334 19.531 1.00 85.25 82 TRP A C 1
ATOM 643 O O . TRP A 1 82 ? -12.042 -8.076 18.989 1.00 85.25 82 TRP A O 1
ATOM 653 N N . SER A 1 83 ? -11.276 -7.027 20.828 1.00 83.94 83 SER A N 1
ATOM 654 C CA . SER A 1 83 ? -12.298 -7.532 21.752 1.00 83.94 83 SER A CA 1
ATOM 655 C C . SER A 1 83 ? -13.631 -6.780 21.645 1.00 83.94 83 SER A C 1
ATOM 657 O O . SER A 1 83 ? -14.677 -7.332 21.980 1.00 83.94 83 SER A O 1
ATOM 659 N N . TYR A 1 84 ? -13.634 -5.558 21.108 1.00 79.75 84 TYR A N 1
ATOM 660 C CA . TYR A 1 84 ? -14.824 -4.710 20.982 1.00 79.75 84 TYR A CA 1
ATOM 661 C C . TYR A 1 84 ? -15.469 -4.847 19.597 1.00 79.75 84 TYR A C 1
ATOM 663 O O . TYR A 1 84 ? -15.590 -3.890 18.829 1.00 79.75 84 TYR A O 1
ATOM 671 N N . ARG A 1 85 ? -15.906 -6.070 19.282 1.00 82.94 85 ARG A N 1
ATOM 672 C CA . ARG A 1 85 ? -16.464 -6.462 17.978 1.00 82.94 85 ARG A CA 1
ATOM 673 C C . ARG A 1 85 ? -17.867 -5.896 17.750 1.00 82.94 85 ARG A C 1
ATOM 675 O O . ARG A 1 85 ? -18.859 -6.599 17.935 1.00 82.94 85 ARG A O 1
ATOM 682 N N . ARG A 1 86 ? -17.994 -4.619 17.377 1.00 80.12 86 ARG A N 1
ATOM 683 C CA . ARG A 1 86 ? -19.310 -4.016 17.097 1.00 80.12 86 ARG A CA 1
ATOM 684 C C . ARG A 1 86 ? -19.330 -3.080 15.892 1.00 80.12 86 ARG A C 1
ATOM 686 O O . ARG A 1 86 ? -18.560 -2.128 15.793 1.00 80.12 86 ARG A O 1
ATOM 693 N N . GLY A 1 87 ? -20.327 -3.309 15.037 1.00 85.50 87 GLY A N 1
ATOM 694 C CA . GLY A 1 87 ? -20.730 -2.415 13.954 1.00 85.50 87 GLY A CA 1
ATOM 695 C C . GLY A 1 87 ? -19.844 -2.465 12.709 1.00 85.50 87 GLY A C 1
ATOM 696 O O . GLY A 1 87 ? -18.804 -3.121 12.659 1.00 85.50 87 GLY A O 1
ATOM 697 N N . SER A 1 88 ? -20.260 -1.717 11.686 1.00 87.25 88 SER A N 1
ATOM 698 C CA . SER A 1 88 ? -19.606 -1.703 10.372 1.00 87.25 88 SER A CA 1
ATOM 699 C C . SER A 1 88 ? -18.150 -1.224 10.418 1.00 87.25 88 SER A C 1
ATOM 701 O O . SER A 1 88 ? -17.354 -1.618 9.578 1.00 87.25 88 SER A O 1
ATOM 703 N N . THR A 1 89 ? -17.771 -0.381 11.386 1.00 85.88 89 THR A N 1
ATOM 704 C CA . THR A 1 89 ? -16.390 0.120 11.515 1.00 85.88 89 THR A CA 1
ATOM 705 C C . THR A 1 89 ? -15.404 -0.993 11.864 1.00 85.88 89 THR A C 1
ATOM 707 O O . THR A 1 89 ? -14.311 -1.006 11.306 1.00 85.88 89 THR A O 1
ATOM 710 N N . TRP A 1 90 ? -15.789 -1.939 12.727 1.00 86.88 90 TRP A N 1
ATOM 711 C CA . TRP A 1 90 ? -14.943 -3.082 13.080 1.00 86.88 90 TRP A CA 1
ATOM 712 C C . TRP A 1 90 ? -14.755 -4.026 11.884 1.00 86.88 90 TRP A C 1
ATOM 714 O O . TRP A 1 90 ? -13.627 -4.394 11.566 1.00 86.88 90 TRP A O 1
ATOM 724 N N . VAL A 1 91 ? -15.839 -4.318 11.152 1.00 89.88 91 VAL A N 1
ATOM 725 C CA . VAL A 1 91 ? -15.794 -5.132 9.922 1.00 89.88 91 VAL A CA 1
ATOM 726 C C . VAL A 1 91 ? -14.910 -4.480 8.856 1.00 89.88 91 VAL A C 1
ATOM 728 O O . VAL A 1 91 ? -14.052 -5.144 8.285 1.00 89.88 91 VAL A O 1
ATOM 731 N N . LEU A 1 92 ? -15.060 -3.169 8.632 1.00 90.06 92 LEU A N 1
ATOM 732 C CA . LEU A 1 92 ? -14.195 -2.412 7.720 1.00 90.06 92 LEU A CA 1
ATOM 733 C C . LEU A 1 92 ? -12.726 -2.438 8.162 1.00 90.06 92 LEU A C 1
ATOM 735 O O . LEU A 1 92 ? -11.840 -2.471 7.312 1.00 90.06 92 LEU A O 1
ATOM 739 N N . GLY A 1 93 ? -12.466 -2.435 9.472 1.00 88.56 93 GLY A N 1
ATOM 740 C CA . GLY A 1 93 ? -11.117 -2.545 10.028 1.00 88.56 93 GLY A CA 1
ATOM 741 C C . GLY A 1 93 ? -10.476 -3.894 9.712 1.00 88.56 93 GLY A C 1
ATOM 742 O O . GLY A 1 93 ? -9.354 -3.928 9.217 1.00 88.56 93 GLY A O 1
ATOM 743 N N . ILE A 1 94 ? -11.211 -4.995 9.905 1.00 89.56 94 ILE A N 1
ATOM 744 C CA . ILE A 1 94 ? -10.745 -6.335 9.518 1.00 89.56 94 ILE A CA 1
ATOM 745 C C . ILE A 1 94 ? -10.526 -6.422 8.016 1.00 89.56 94 ILE A C 1
ATOM 747 O O . ILE A 1 94 ? -9.455 -6.841 7.600 1.00 89.56 94 ILE A O 1
ATOM 751 N N . ALA A 1 95 ? -11.489 -5.981 7.204 1.00 91.56 95 ALA A N 1
ATOM 752 C CA . ALA A 1 95 ? -11.351 -6.012 5.751 1.00 91.56 95 ALA A CA 1
ATOM 753 C C . ALA A 1 95 ? -10.106 -5.238 5.282 1.00 91.56 95 ALA A C 1
ATOM 755 O O . ALA A 1 95 ? -9.343 -5.732 4.454 1.00 91.56 95 ALA A O 1
ATOM 756 N N . SER A 1 96 ? -9.857 -4.060 5.867 1.00 90.81 96 SER A N 1
ATOM 757 C CA . SER A 1 96 ? -8.669 -3.250 5.571 1.00 90.81 96 SER A CA 1
ATOM 758 C C . SER A 1 96 ? -7.376 -3.948 6.004 1.00 90.81 96 SER A C 1
ATOM 760 O O . SER A 1 96 ? -6.413 -3.964 5.243 1.00 90.81 96 SER A O 1
ATOM 762 N N . ALA A 1 97 ? -7.349 -4.555 7.195 1.00 88.69 97 ALA A N 1
ATOM 763 C CA . ALA A 1 97 ? -6.184 -5.279 7.702 1.00 88.69 97 ALA A CA 1
ATOM 764 C C . ALA A 1 97 ? -5.884 -6.545 6.884 1.00 88.69 97 ALA A C 1
ATOM 766 O O . ALA A 1 97 ? -4.729 -6.800 6.554 1.00 88.69 97 ALA A O 1
ATOM 767 N N . SER A 1 98 ? -6.912 -7.311 6.513 1.00 90.94 98 SER A N 1
ATOM 768 C CA . SER A 1 98 ? -6.784 -8.506 5.677 1.00 90.94 98 SER A CA 1
ATOM 769 C C . SER A 1 98 ? -6.279 -8.169 4.278 1.00 90.94 98 SER A C 1
ATOM 771 O O . SER A 1 98 ? -5.389 -8.852 3.781 1.00 90.94 98 SER A O 1
ATOM 773 N N . LEU A 1 99 ? -6.787 -7.100 3.657 1.00 92.56 99 LEU A N 1
ATOM 774 C CA . LEU A 1 99 ? -6.274 -6.647 2.363 1.00 92.56 99 LEU A CA 1
ATOM 775 C C . LEU A 1 99 ? -4.848 -6.123 2.463 1.00 92.56 99 LEU A C 1
ATOM 777 O O . LEU A 1 99 ? -4.031 -6.465 1.619 1.00 92.56 99 LEU A O 1
ATOM 781 N N . LEU A 1 100 ? -4.525 -5.342 3.497 1.00 90.50 100 LEU A N 1
ATOM 782 C CA . LEU A 1 100 ? -3.158 -4.872 3.706 1.00 90.50 100 LEU A CA 1
ATOM 783 C C . LEU A 1 100 ? -2.188 -6.050 3.877 1.00 90.50 100 LEU A C 1
ATOM 785 O O . LEU A 1 100 ? -1.106 -6.037 3.297 1.00 90.50 100 LEU A O 1
ATOM 789 N N . LEU A 1 101 ? -2.590 -7.086 4.619 1.00 90.94 101 LEU A N 1
ATOM 790 C CA . LEU A 1 101 ? -1.812 -8.314 4.758 1.00 90.94 101 LEU A CA 1
ATOM 791 C C . LEU A 1 101 ? -1.668 -9.046 3.416 1.00 90.94 101 LEU A C 1
ATOM 793 O O . LEU A 1 101 ? -0.564 -9.455 3.075 1.00 90.94 101 LEU A O 1
ATOM 797 N N . ALA A 1 102 ? -2.742 -9.180 2.635 1.00 94.25 102 ALA A N 1
ATOM 798 C CA . ALA A 1 102 ? -2.688 -9.807 1.314 1.00 94.25 102 ALA A CA 1
ATOM 799 C C . ALA A 1 102 ? -1.744 -9.056 0.357 1.00 94.25 102 ALA A C 1
ATOM 801 O O . ALA A 1 102 ? -0.909 -9.682 -0.297 1.00 94.25 102 ALA A O 1
ATOM 802 N N . VAL A 1 103 ? -1.814 -7.721 0.327 1.00 94.56 103 VAL A N 1
ATOM 803 C CA . VAL A 1 103 ? -0.901 -6.859 -0.440 1.00 94.56 103 VAL A CA 1
ATOM 804 C C . VAL A 1 103 ? 0.542 -7.047 0.035 1.00 94.56 103 VAL A C 1
ATOM 806 O O . VAL A 1 103 ? 1.436 -7.222 -0.788 1.00 94.56 103 VAL A O 1
ATOM 809 N N . ALA A 1 104 ? 0.784 -7.079 1.347 1.00 92.62 104 ALA A N 1
ATOM 810 C CA . ALA A 1 104 ? 2.124 -7.269 1.897 1.00 92.62 104 ALA A CA 1
ATOM 811 C C . ALA A 1 104 ? 2.714 -8.646 1.547 1.00 92.62 104 ALA A C 1
ATOM 813 O O . ALA A 1 104 ? 3.853 -8.728 1.092 1.00 92.62 104 ALA A O 1
ATOM 814 N N . LEU A 1 105 ? 1.939 -9.723 1.708 1.00 94.56 105 LEU A N 1
ATOM 815 C CA . LEU A 1 105 ? 2.382 -11.087 1.405 1.00 94.56 105 LEU A CA 1
ATOM 816 C C . LEU A 1 105 ? 2.652 -11.277 -0.089 1.00 94.56 105 LEU A C 1
ATOM 818 O O . LEU A 1 105 ? 3.675 -11.843 -0.466 1.00 94.56 105 LEU A O 1
ATOM 822 N N . THR A 1 106 ? 1.769 -10.771 -0.949 1.00 96.00 106 THR A N 1
ATOM 823 C CA . THR A 1 106 ? 1.981 -10.827 -2.402 1.00 96.00 106 THR A CA 1
ATOM 824 C C . THR A 1 106 ? 3.145 -9.947 -2.844 1.00 96.00 106 THR A C 1
ATOM 826 O O . THR A 1 106 ? 3.913 -10.367 -3.699 1.00 96.00 106 THR A O 1
ATOM 829 N N . GLY A 1 107 ? 3.356 -8.785 -2.219 1.00 93.62 107 GLY A N 1
ATOM 830 C CA . GLY A 1 107 ? 4.537 -7.952 -2.456 1.00 93.62 107 GLY A CA 1
ATOM 831 C C . GLY A 1 107 ? 5.833 -8.658 -2.055 1.00 93.62 107 GLY A C 1
ATOM 832 O O . GLY A 1 107 ? 6.815 -8.618 -2.790 1.00 93.62 107 GLY A O 1
ATOM 833 N N . PHE A 1 108 ? 5.825 -9.381 -0.933 1.00 93.69 108 PHE A N 1
ATOM 834 C CA . PHE A 1 108 ? 6.959 -10.205 -0.515 1.00 93.69 108 PHE A CA 1
ATOM 835 C C . PHE A 1 108 ? 7.242 -11.339 -1.512 1.00 93.69 108 PHE A C 1
ATOM 837 O O . PHE A 1 108 ? 8.396 -11.571 -1.864 1.00 93.69 108 PHE A O 1
ATOM 844 N N . LEU A 1 109 ? 6.198 -12.000 -2.025 1.00 94.94 109 LEU A N 1
ATOM 845 C CA . LEU A 1 109 ? 6.331 -13.003 -3.087 1.00 94.94 109 LEU A CA 1
ATOM 846 C C . LEU A 1 109 ? 6.845 -12.407 -4.404 1.00 94.94 109 LEU A C 1
ATOM 848 O O . LEU A 1 109 ? 7.616 -13.061 -5.093 1.00 94.94 109 LEU A O 1
ATOM 852 N N . LEU A 1 110 ? 6.472 -11.177 -4.753 1.00 92.94 110 LEU A N 1
ATOM 853 C CA . LEU A 1 110 ? 7.011 -10.502 -5.938 1.00 92.94 110 LEU A CA 1
ATOM 854 C C . LEU A 1 110 ? 8.502 -10.166 -5.790 1.00 92.94 110 LEU A C 1
ATOM 856 O O . LEU A 1 110 ? 9.223 -10.159 -6.783 1.00 92.94 110 LEU A O 1
ATOM 860 N N . LEU A 1 111 ? 8.971 -9.906 -4.567 1.00 91.75 111 LEU A N 1
ATOM 861 C CA . LEU A 1 111 ? 10.377 -9.595 -4.295 1.00 91.75 111 LEU A CA 1
ATOM 862 C C . LEU A 1 111 ? 11.263 -10.839 -4.177 1.00 91.75 111 LEU A C 1
ATOM 864 O O . LEU A 1 111 ? 12.404 -10.817 -4.632 1.00 91.75 111 LEU A O 1
ATOM 868 N N . TYR A 1 112 ? 10.763 -11.894 -3.532 1.00 93.75 112 TYR A N 1
ATOM 869 C CA . TYR A 1 112 ? 11.582 -13.031 -3.091 1.00 93.75 112 TYR A CA 1
ATOM 870 C C . TYR A 1 112 ? 11.010 -14.400 -3.470 1.00 93.75 112 TYR A C 1
ATOM 872 O O . TYR A 1 112 ? 11.594 -15.429 -3.133 1.00 93.75 112 TYR A O 1
ATOM 880 N N . GLY A 1 113 ? 9.842 -14.438 -4.106 1.00 93.00 113 GLY A N 1
ATOM 881 C CA . GLY A 1 113 ? 9.157 -15.673 -4.458 1.00 93.00 113 GLY A CA 1
ATOM 882 C C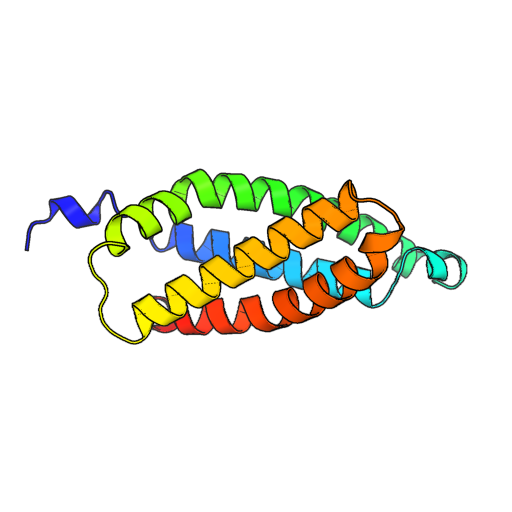 . GLY A 1 113 ? 9.691 -16.325 -5.737 1.00 93.00 113 GLY A C 1
ATOM 883 O O . GLY A 1 113 ? 10.430 -15.710 -6.507 1.00 93.00 113 GLY A O 1
ATOM 884 N N . PRO A 1 114 ? 9.299 -17.586 -5.984 1.00 94.75 114 PRO A N 1
ATOM 885 C CA . PRO A 1 114 ? 9.658 -18.299 -7.203 1.00 94.75 114 PRO A CA 1
ATOM 886 C C . PRO A 1 114 ? 8.930 -17.721 -8.426 1.00 94.75 114 PRO A C 1
ATOM 888 O O . PRO A 1 114 ? 7.796 -17.251 -8.322 1.00 94.75 114 PRO A O 1
ATOM 891 N N . GLU A 1 115 ? 9.543 -17.847 -9.605 1.00 91.06 115 GLU A N 1
ATOM 892 C CA . GLU A 1 115 ? 9.001 -17.365 -10.888 1.00 91.06 115 GLU A CA 1
ATOM 893 C C . GLU A 1 115 ? 7.571 -17.862 -11.160 1.00 91.06 115 GLU A C 1
ATOM 895 O O . GLU A 1 115 ? 6.695 -17.079 -11.525 1.00 91.06 115 GLU A O 1
ATOM 900 N N . LEU A 1 116 ? 7.299 -19.142 -10.872 1.00 92.81 116 LEU A N 1
ATOM 901 C CA . LEU A 1 116 ? 5.979 -19.770 -11.030 1.00 92.81 116 LEU A CA 1
ATOM 902 C C . LEU A 1 116 ? 4.858 -19.042 -10.266 1.00 92.81 116 LEU A C 1
ATOM 904 O O . LEU A 1 116 ? 3.702 -19.079 -10.682 1.00 92.81 116 LEU A O 1
ATOM 908 N N . ALA A 1 117 ? 5.180 -18.384 -9.150 1.00 92.31 117 ALA A N 1
ATOM 909 C CA . ALA A 1 117 ? 4.210 -17.642 -8.350 1.00 92.31 117 ALA A CA 1
ATOM 910 C C . ALA A 1 117 ? 4.064 -16.178 -8.794 1.00 92.31 117 ALA A C 1
ATOM 912 O O . ALA A 1 117 ? 3.102 -15.524 -8.392 1.00 92.31 117 ALA A O 1
ATOM 913 N N . HIS A 1 118 ? 4.980 -15.653 -9.613 1.00 90.81 118 HIS A N 1
ATOM 914 C CA . HIS A 1 118 ? 5.105 -14.218 -9.871 1.00 90.81 118 HIS A CA 1
ATOM 915 C C . HIS A 1 118 ? 3.889 -13.646 -10.612 1.00 90.81 118 HIS A C 1
ATOM 917 O O . HIS A 1 118 ? 3.354 -12.615 -10.211 1.00 90.81 118 HIS A O 1
ATOM 923 N N . ALA A 1 119 ? 3.384 -14.344 -11.635 1.00 91.31 119 ALA A N 1
ATOM 924 C CA . ALA A 1 119 ? 2.211 -13.900 -12.394 1.00 91.31 119 ALA A CA 1
ATOM 925 C C . ALA A 1 119 ? 0.941 -13.846 -11.523 1.00 91.31 119 ALA A C 1
ATOM 927 O O . ALA A 1 119 ? 0.217 -12.848 -11.518 1.00 91.31 119 ALA A O 1
ATOM 928 N N . ALA A 1 120 ? 0.697 -14.901 -10.738 1.00 94.38 120 ALA A N 1
ATOM 929 C CA . ALA A 1 120 ? -0.441 -14.961 -9.824 1.00 94.38 120 ALA A CA 1
ATOM 930 C C . ALA A 1 120 ? -0.315 -13.919 -8.701 1.00 94.38 120 ALA A C 1
ATOM 932 O O . ALA A 1 120 ? -1.272 -13.197 -8.419 1.00 94.38 120 ALA A O 1
ATOM 933 N N . ALA A 1 121 ? 0.873 -13.790 -8.100 1.00 95.44 121 ALA A N 1
ATOM 934 C CA . ALA A 1 121 ? 1.152 -12.786 -7.081 1.00 95.44 121 ALA A CA 1
ATOM 935 C C . ALA A 1 121 ? 0.953 -11.369 -7.628 1.00 95.44 121 ALA A C 1
ATOM 937 O O . ALA A 1 121 ? 0.320 -10.565 -6.955 1.00 95.44 121 ALA A O 1
ATOM 938 N N . GLY A 1 122 ? 1.398 -11.083 -8.854 1.00 94.69 122 GLY A N 1
ATOM 939 C CA . GLY A 1 122 ? 1.219 -9.788 -9.512 1.00 94.69 122 GLY A CA 1
ATOM 940 C C . GLY A 1 122 ? -0.251 -9.428 -9.701 1.00 94.69 122 GLY A C 1
ATOM 941 O O . GLY A 1 122 ? -0.671 -8.330 -9.334 1.00 94.69 122 GLY A O 1
ATOM 942 N N . ALA A 1 123 ? -1.058 -10.374 -10.190 1.00 94.88 123 ALA A N 1
ATOM 943 C CA . ALA A 1 123 ? -2.496 -10.176 -10.349 1.00 94.88 123 ALA A CA 1
ATOM 944 C C . ALA A 1 123 ? -3.192 -9.914 -9.003 1.00 94.88 123 ALA A C 1
ATOM 946 O O . ALA A 1 123 ? -3.943 -8.945 -8.871 1.00 94.88 123 ALA A O 1
ATOM 947 N N . VAL A 1 124 ? -2.926 -10.741 -7.985 1.00 96.06 124 VAL A N 1
ATOM 948 C CA . VAL A 1 124 ? -3.532 -10.570 -6.654 1.00 96.06 124 VAL A CA 1
ATOM 949 C C . VAL A 1 124 ? -3.067 -9.265 -6.010 1.00 96.06 124 VAL A C 1
ATOM 951 O O . VAL A 1 124 ? -3.897 -8.529 -5.474 1.00 96.06 124 VAL A O 1
ATOM 954 N N . HIS A 1 125 ? -1.774 -8.944 -6.091 1.00 96.62 125 HIS A N 1
ATOM 955 C CA . HIS A 1 125 ? -1.200 -7.716 -5.547 1.00 96.62 125 HIS A CA 1
ATOM 956 C C . HIS A 1 125 ? -1.882 -6.485 -6.140 1.00 96.62 125 HIS A C 1
ATOM 958 O O . HIS A 1 125 ? -2.354 -5.630 -5.396 1.00 96.62 125 HIS A O 1
ATOM 964 N N . TRP A 1 126 ? -2.018 -6.431 -7.469 1.00 95.50 126 TRP A N 1
ATOM 965 C CA . TRP A 1 126 ? -2.672 -5.324 -8.160 1.00 95.50 126 TRP A CA 1
ATOM 966 C C . TRP A 1 126 ? -4.127 -5.141 -7.721 1.00 95.50 126 TRP A C 1
ATOM 968 O O . TRP A 1 126 ? -4.505 -4.066 -7.250 1.00 95.50 126 TRP A O 1
ATOM 978 N N . TRP A 1 127 ? -4.949 -6.189 -7.828 1.00 94.56 127 TRP A N 1
ATOM 979 C CA . TRP A 1 127 ? -6.381 -6.075 -7.546 1.00 94.56 127 TRP A CA 1
ATOM 980 C C . TRP A 1 127 ? -6.668 -5.761 -6.078 1.00 94.56 127 TRP A C 1
ATOM 982 O O . TRP A 1 127 ? -7.554 -4.961 -5.778 1.00 94.56 127 TRP A O 1
ATOM 992 N N . THR A 1 128 ? -5.902 -6.338 -5.153 1.00 92.62 128 THR A N 1
ATOM 993 C CA . THR A 1 128 ? -6.055 -6.036 -3.724 1.00 92.62 128 THR A CA 1
ATOM 994 C C . THR A 1 128 ? -5.555 -4.631 -3.379 1.00 92.62 128 THR A C 1
ATOM 996 O O . THR A 1 128 ? -6.222 -3.924 -2.619 1.00 92.62 128 THR A O 1
ATOM 999 N N . ALA A 1 129 ? -4.455 -4.175 -3.986 1.00 91.69 129 ALA A N 1
ATOM 1000 C CA . ALA A 1 129 ? -3.931 -2.823 -3.801 1.00 91.69 129 ALA A CA 1
ATOM 1001 C C . ALA A 1 129 ? -4.853 -1.745 -4.388 1.00 91.69 129 ALA A C 1
ATOM 1003 O O . ALA A 1 129 ? -4.939 -0.654 -3.827 1.00 91.69 129 ALA A O 1
ATOM 1004 N N . LEU A 1 130 ? -5.585 -2.040 -5.466 1.00 91.94 130 LEU A N 1
ATOM 1005 C CA . LEU A 1 130 ? -6.523 -1.101 -6.084 1.00 91.94 130 LEU A CA 1
ATOM 1006 C C . LEU A 1 130 ? -7.695 -0.751 -5.152 1.00 91.94 130 LEU A C 1
ATOM 1008 O O . LEU A 1 130 ? -8.129 0.398 -5.097 1.00 91.94 130 LEU A O 1
ATOM 1012 N N . VAL A 1 131 ? -8.194 -1.733 -4.399 1.00 90.19 131 VAL A N 1
ATOM 1013 C CA . VAL A 1 131 ? -9.355 -1.572 -3.504 1.00 90.19 131 VAL A CA 1
ATOM 1014 C C . VAL A 1 131 ? -8.959 -0.957 -2.152 1.00 90.19 131 VAL A C 1
ATOM 1016 O O . VAL A 1 131 ? -9.777 -0.312 -1.487 1.00 90.19 131 VAL A O 1
ATOM 1019 N N . LEU A 1 132 ? -7.700 -1.122 -1.740 1.00 89.44 132 LEU A N 1
ATOM 1020 C CA . LEU A 1 132 ? -7.214 -0.758 -0.408 1.00 89.44 132 LEU A CA 1
ATOM 1021 C C . LEU A 1 132 ? -7.424 0.731 -0.034 1.00 89.44 132 LEU A C 1
ATOM 1023 O O . LEU A 1 132 ? -7.934 0.970 1.067 1.00 89.44 132 LEU A O 1
ATOM 1027 N N . PRO A 1 133 ? -7.128 1.738 -0.889 1.00 87.25 133 PRO A N 1
ATOM 1028 C CA . PRO A 1 133 ? -7.339 3.148 -0.545 1.00 87.25 133 PRO A CA 1
ATOM 1029 C C . PRO A 1 133 ? -8.805 3.485 -0.257 1.00 87.25 133 PRO A C 1
ATOM 1031 O O . PRO A 1 133 ? -9.103 4.206 0.698 1.00 87.25 133 PRO A O 1
ATOM 1034 N N . ALA A 1 134 ? -9.734 2.926 -1.040 1.00 89.31 134 ALA A N 1
ATOM 1035 C CA . ALA A 1 134 ? -11.164 3.152 -0.856 1.00 89.31 134 ALA A CA 1
ATOM 1036 C C . ALA A 1 134 ? -11.648 2.586 0.488 1.00 89.31 134 ALA A C 1
ATOM 1038 O O . ALA A 1 134 ? -12.376 3.257 1.224 1.00 89.31 134 ALA A O 1
ATOM 1039 N N . LEU A 1 135 ? -11.196 1.383 0.855 1.00 89.12 135 LEU A N 1
ATOM 1040 C CA . LEU A 1 135 ? -11.517 0.777 2.148 1.00 89.12 135 LEU A CA 1
ATOM 1041 C C . LEU A 1 135 ? -10.927 1.557 3.324 1.00 89.12 135 LEU A C 1
ATOM 1043 O O . LEU A 1 135 ? -11.639 1.807 4.299 1.00 89.12 135 LEU A O 1
ATOM 1047 N N . PHE A 1 136 ? -9.682 2.024 3.206 1.00 85.31 136 PHE A N 1
ATOM 1048 C CA . PHE A 1 136 ? -9.060 2.893 4.206 1.00 85.31 136 PHE A CA 1
ATOM 1049 C C . PHE A 1 136 ? -9.838 4.202 4.392 1.00 85.31 136 PHE A C 1
ATOM 1051 O O . PHE A 1 136 ? -10.115 4.596 5.528 1.00 85.31 136 PHE A O 1
ATOM 1058 N N . ALA A 1 137 ? -10.263 4.846 3.302 1.00 85.75 137 ALA A N 1
ATOM 1059 C CA . ALA A 1 137 ? -11.075 6.060 3.355 1.00 85.75 137 ALA A CA 1
ATOM 1060 C C . ALA A 1 137 ? -12.440 5.807 4.021 1.00 85.75 137 ALA A C 1
ATOM 1062 O O . ALA A 1 137 ? -12.868 6.572 4.889 1.00 85.75 137 ALA A O 1
ATOM 1063 N N . LEU A 1 138 ? -13.111 4.700 3.682 1.00 88.56 138 LEU A N 1
ATOM 1064 C CA . LEU A 1 138 ? -14.385 4.307 4.292 1.00 88.56 138 LEU A CA 1
ATOM 1065 C C . LEU A 1 138 ? -14.244 3.995 5.785 1.00 88.56 138 LEU A C 1
ATOM 1067 O O . LEU A 1 138 ? -15.103 4.394 6.579 1.00 88.56 138 LEU A O 1
ATOM 1071 N N . HIS A 1 139 ? -13.168 3.316 6.181 1.00 86.62 139 HIS A N 1
ATOM 1072 C CA . HIS A 1 139 ? -12.864 3.024 7.578 1.00 86.62 139 HIS A CA 1
ATOM 1073 C C . HIS A 1 139 ? -12.553 4.315 8.364 1.00 86.62 139 HIS A C 1
ATOM 1075 O O . HIS A 1 139 ? -13.096 4.531 9.451 1.00 86.62 139 HIS A O 1
ATOM 1081 N N . GLY A 1 140 ? -11.767 5.223 7.775 1.00 80.25 140 GLY A N 1
ATOM 1082 C CA . GLY A 1 140 ? -11.345 6.501 8.356 1.00 80.25 140 GLY A CA 1
ATOM 1083 C C . GLY A 1 140 ? -12.364 7.646 8.277 1.00 80.25 140 GLY A C 1
ATOM 1084 O O . GLY A 1 140 ? -12.165 8.680 8.914 1.00 80.25 140 GLY A O 1
ATOM 1085 N N . ARG A 1 141 ? -13.491 7.492 7.567 1.00 81.00 141 ARG A N 1
ATOM 1086 C CA . ARG A 1 141 ? -14.447 8.584 7.263 1.00 81.00 141 ARG A CA 1
ATOM 1087 C C . ARG A 1 141 ? -14.938 9.390 8.470 1.00 81.00 141 ARG A C 1
ATOM 1089 O O . ARG A 1 141 ? -15.244 10.570 8.347 1.00 81.00 141 ARG A O 1
ATOM 1096 N N . ARG A 1 142 ? -15.053 8.756 9.642 1.00 72.56 142 ARG A N 1
ATOM 1097 C CA . ARG A 1 142 ? -15.510 9.423 10.877 1.00 72.56 142 ARG A CA 1
ATOM 1098 C C . ARG A 1 142 ? -14.456 10.364 11.463 1.00 72.56 142 ARG A C 1
ATOM 1100 O O . ARG A 1 142 ? -14.827 11.285 12.180 1.00 72.56 142 ARG A O 1
ATOM 1107 N N . TRP A 1 143 ? -13.183 10.136 11.155 1.00 67.19 143 TRP A N 1
ATOM 1108 C CA . TRP A 1 143 ? -12.070 10.994 11.556 1.00 67.19 143 TRP A CA 1
ATOM 1109 C C . TRP A 1 143 ? -11.913 12.186 10.614 1.00 67.19 143 TRP A C 1
ATOM 1111 O O . TRP A 1 143 ? -11.754 13.309 11.083 1.00 67.19 143 TRP A O 1
ATOM 1121 N N . LEU A 1 144 ? -12.086 11.964 9.306 1.00 61.03 144 LEU A N 1
ATOM 1122 C CA . LEU A 1 144 ? -12.058 13.030 8.296 1.00 61.03 144 LEU A CA 1
ATOM 1123 C C . LEU A 1 144 ? -13.160 14.082 8.499 1.00 61.03 144 LEU A C 1
ATOM 1125 O O . LEU A 1 144 ? -12.969 15.233 8.153 1.00 61.03 144 LEU A O 1
ATOM 1129 N N . ARG A 1 145 ? -14.304 13.702 9.082 1.00 63.56 145 ARG A N 1
ATOM 1130 C CA . ARG A 1 145 ? -15.423 14.623 9.365 1.00 63.56 145 ARG A CA 1
ATOM 1131 C C . ARG A 1 145 ? -15.273 15.445 10.651 1.00 63.56 145 ARG A C 1
ATOM 1133 O O . ARG A 1 145 ? -16.141 16.259 10.938 1.00 63.56 145 ARG A O 1
ATOM 1140 N N . ARG A 1 146 ? -14.267 15.154 11.478 1.00 57.72 146 ARG A N 1
ATOM 1141 C CA . ARG A 1 146 ? -14.039 15.805 12.783 1.00 57.72 146 ARG A CA 1
ATOM 1142 C C . ARG A 1 146 ? -12.816 16.725 12.791 1.00 57.72 146 ARG A C 1
ATOM 1144 O O . ARG A 1 146 ? -12.515 17.286 13.840 1.00 57.72 146 ARG A O 1
ATOM 1151 N N . SER A 1 147 ? -12.108 16.793 11.668 1.00 50.28 147 SER A N 1
ATOM 1152 C CA . SER A 1 147 ? -10.954 17.664 11.433 1.00 50.28 147 SER A CA 1
ATOM 1153 C C . SER A 1 147 ? -11.415 18.849 10.599 1.00 50.28 147 SER A C 1
ATOM 1155 O O . SER A 1 147 ? -10.855 19.941 10.805 1.00 50.28 147 SER A O 1
#

Sequence (147 aa):
MNRFAGHHGGWNTRAVTWTAAGVTLLWITGVVLYLWPAEGTFQLAAWQVALRRASLLVHGGSVWVLCLLAGRWVWPHVALVWSYRRGSTWVLGIASASLLLAVALTGFLLLYGPELAHAAAGAVHWWTALVLPALFALHGRRWLRRS

Organism: NCBI:txid502333

Secondary structure (DSSP, 8-state):
--GGGGTT-S-SHHHHHHHHHHHHHHHHHHHHHHHS-GGGGGGS-HHHHHHHHHHHHHHHHHHHHHHHHIIIIIHHHHHHHSS---HHHHHHHHHHHHHHHHHHHHHHHHHHS-HHHHHHHHHHHHHHHHHHHHHHHHHHHHHHTT-

=== Feature glossary ===
The record interleaves many kinds of information about one protein. Here is each kind framed as the question it answers.

Q: What does the local fold look like, residue by residue?
A: A 3Di character summarizes, for each residue, the relative orientation of the Cα frame of its nearest spatial neighbor. Because it encodes fold topology rather than chemistry, 3Di alignments detect remote structural similarity that sequence alignment misses.

Q: Which residues are in helices, strands, or loops?
A: Secondary structure is the local, repeating backbone conformation. DSSP classifies it into eight states by reading the hydrogen-bond network: three helix types (H, G, I), two β types (E, B), two non-regular types (T, S), and unstructured coil (-).

Q: How big and how compact is the whole molecule?
A: Three whole-structure scalars: the radius of gyration (RMS distance of Cα from centroid, in Å), the count of Cα–Cα contacts (pairs closer than 8 Å and separated by more than four residues in sequence — i.e. tertiary, not local, contacts), and the bounding-box dimensions. Together they distinguish compact globular folds from extended fibres or disordered chains.

Q: How confident is the AlphaFold model at each residue?
A: For AlphaFold models, the B-factor field carries pLDDT — the model's own estimate of local accuracy on a 0–100 scale. Regions with pLDDT<50 should be treated as essentially unmodeled; they often correspond to intrinsically disordered segments.

Q: What family and function is it annotated with?
A: Functional annotations link the protein to curated databases. InterPro entries identify conserved domains and families by matching the sequence against member-database signatures (Pfam, PROSITE, CDD, …). Gene Ontology (GO) terms describe molecular function, biological process, and cellular component in a controlled vocabulary. CATH places the structure in a hierarchical fold classification (Class/Architecture/Topology/Homologous-superfamily). The organism is the source species.

Q: What known structures does this most resemble?
A: Nearest PDB neighbors are the top structural matches found by Foldseek when searching this structure against the entire Protein Data Bank. Each hit reports a TM-score (0 to 1; >0.5 almost always implies the same fold) and an E-value. These are *structural* homologs — they may share no detectable sequence similarity.

Q: Which residues are buried vs exposed?
A: Solvent-accessible surface area (SASA) is the area in Å² traced out by the centre of a 1.4 Å probe sphere (a water molecule) rolled over the protein's van der Waals surface (Shrake–Rupley / Lee–Richards construction). Buried residues have near-zero SASA; fully exposed residues can exceed 200 Å². The total SASA scales roughly with the number of surface residues.

Q: What are the backbone torsion angles?
A: φ (phi) and ψ (psi) are the two rotatable backbone dihedrals per residue: φ is the C(i-1)–N–Cα–C torsion, ψ is the N–Cα–C–N(i+1) torsion, both in degrees on (−180°, 180°]. α-helical residues cluster near (−60°, −45°); β-strand residues near (−120°, +130°). A Ramachandran plot is simply a scatter of (φ, ψ) for every residue.

Q: Are the domains correctly placed relative to each other?
A: Predicted aligned error is AlphaFold's pairwise confidence. Unlike pLDDT (per-residue), PAE is per-residue-pair and captures whether two parts of the structure are correctly placed relative to each other. Units are ångströms of expected positional error.

Q: What if only a Cα trace is available?
A: P-SEA three-state annotation labels each residue as helix, strand, or coil based purely on the geometry of the Cα trace. It serves as a fallback when the full backbone (and thus DSSP) is unavailable.

Q: What is the amino-acid chain?
A: This is the polypeptide sequence — one letter per residue, N-terminus first. Length ranges from a few dozen residues for small domains to over a thousand for large multi-domain proteins.

Q: What do the rendered images show?
A: The six renders are orthographic views along the three Cartesian axes in both directions. Representation (cartoon, sticks, or surface) and color scheme (sequence-rainbow or by-chain) vary across proteins so the training set covers all the common visualization conventions.

Q: What do the diagnostic plots show?
A: Plot images: a contact map (which residues are close in 3D, as an N×N binary image), a Ramachandran scatter (backbone torsion angles, revealing secondary-structure composition at a glance), and — for AlphaFold structures — a PAE heatmap (pairwise prediction confidence).

Q: How mobile is each atom in the crystal?
A: B-factor (Debye–Waller factor) reflects atomic displacement in the crystal lattice. It is an experimental observable (units Å²), not a prediction; low values mean the atom is pinned down, high values mean it moves or is heterogeneous across the crystal.

Q: Where is each backbone atom in 3D?
A: The mmCIF table is the protein's shape written out atom by atom. For each backbone N, Cα, C, and carbonyl O, it records an (x, y, z) coordinate triple in Å plus the residue type, chain letter, and residue number.